Protein AF-A0A929IY15-F1 (afdb_monomer)

Nearest PDB structures (foldseek):
  8wv0-assembly1_A  TM=4.417E-01  e=1.907E-02  Burkholderia pseudomallei
  3qq2-assembly2_B  TM=4.989E-01  e=7.593E-02  Bordetella pertussis
  8jto-assembly1_A  TM=3.871E-01  e=3.805E-02  Burkholderia pseudomallei
  1e54-assembly1_A  TM=3.262E-01  e=4.413E-02  Delftia acidovorans
  3efm-assembly1_A  TM=3.184E-01  e=7.722E-01  Bordetella pertussis

Secondary structure (DSSP, 8-state):
--------------HHHHHHHHHHHHHHHHHHHHHHTTSS-------EEEEEEEEEPPBTTB--EEEEEEEEEEETTEEEEEEEEEEEETTTEEEEEEEEEEEEEEESSSEEEEEEEEEEEEETTTTEEEEEEEEEEEEEEEEETTEEEEEEEEEEEEETTEEEEEEEEEEEEE-

Sequence (175 aa):
MIFNLRPTIFHKQDSSTSIRRLDIQFLAYMLLFIFFLSGESAQAESKKNYLQIQRSLATENDDLTVTSIGGLLFDNNAGSHVDLSYLESDANGKGLTLDVGGSYVFRWDVSFFVGIGVALGYNWDNDDYIASYYPEAGAVYEVTKRFGLTVSGKRYFNLYDKPENIVKLGLLFTY

Solvent-accessible surface area (backbone atoms only — not comparable to full-atom values): 9270 Å² total; per-residue (Å²): 140,81,87,84,83,80,85,81,80,78,77,80,76,68,62,70,63,57,52,56,50,52,55,53,51,52,51,52,50,51,56,53,51,56,61,67,61,72,79,72,81,74,76,77,56,78,77,43,56,28,45,35,42,35,34,41,59,88,46,102,88,50,67,64,42,40,40,34,43,32,42,41,37,39,47,73,46,35,31,38,38,44,31,47,32,42,39,41,24,89,88,76,37,38,31,42,32,47,33,43,36,43,27,44,39,50,66,57,93,52,32,33,35,44,32,40,34,39,33,43,34,40,27,73,71,70,73,43,78,42,62,28,39,26,52,34,40,35,40,39,38,70,80,48,98,45,36,28,39,36,39,36,40,36,42,34,39,46,52,90,83,35,76,45,81,46,45,30,45,30,44,31,37,44,126

Structure (mmCIF, N/CA/C/O backbone):
data_AF-A0A929IY15-F1
#
_entry.id   AF-A0A929IY15-F1
#
loop_
_atom_site.group_PDB
_atom_site.id
_atom_site.type_symbol
_atom_site.label_atom_id
_atom_site.label_alt_id
_atom_site.label_comp_id
_atom_site.label_asym_id
_atom_site.label_entity_id
_atom_site.label_seq_id
_atom_site.pdbx_PDB_ins_code
_atom_site.Cartn_x
_atom_site.Cartn_y
_atom_site.Cartn_z
_atom_site.occupancy
_atom_site.B_iso_or_equiv
_atom_site.auth_seq_id
_atom_site.auth_comp_id
_atom_site.auth_asym_id
_atom_site.auth_atom_id
_atom_site.pdbx_PDB_model_num
ATOM 1 N N . MET A 1 1 ? -14.375 -20.133 -68.734 1.00 38.06 1 MET A N 1
ATOM 2 C CA . MET A 1 1 ? -14.259 -20.470 -67.299 1.00 38.06 1 MET A CA 1
ATOM 3 C C . MET A 1 1 ? -13.454 -19.347 -66.654 1.00 38.06 1 MET A C 1
ATOM 5 O O . MET A 1 1 ? -12.264 -19.265 -66.905 1.00 38.06 1 MET A O 1
ATOM 9 N N . ILE A 1 2 ? -14.111 -18.398 -65.980 1.00 35.81 2 ILE A N 1
ATOM 10 C CA . ILE A 1 2 ? -13.463 -17.233 -65.348 1.00 35.81 2 ILE A CA 1
ATOM 11 C C . ILE A 1 2 ? -13.685 -17.381 -63.841 1.00 35.81 2 ILE A C 1
ATOM 13 O O . ILE A 1 2 ? -14.829 -17.374 -63.392 1.00 35.81 2 ILE A O 1
ATOM 17 N N . PHE A 1 3 ? -12.606 -17.573 -63.080 1.00 37.19 3 PHE A N 1
ATOM 18 C CA . PHE A 1 3 ? -12.646 -17.591 -61.618 1.00 37.19 3 PHE A CA 1
ATOM 19 C C . PHE A 1 3 ? -12.635 -16.153 -61.097 1.00 37.19 3 PHE A C 1
ATOM 21 O O . PHE A 1 3 ? -11.704 -15.396 -61.357 1.00 37.19 3 PHE A O 1
ATOM 28 N N . ASN A 1 4 ? -13.682 -15.784 -60.363 1.00 37.19 4 ASN A N 1
ATOM 29 C CA . ASN A 1 4 ? -13.796 -14.508 -59.666 1.00 37.19 4 ASN A CA 1
ATOM 30 C C . ASN A 1 4 ? -13.302 -14.714 -58.223 1.00 37.19 4 ASN A C 1
ATOM 32 O O . ASN A 1 4 ? -14.010 -15.300 -57.407 1.00 37.19 4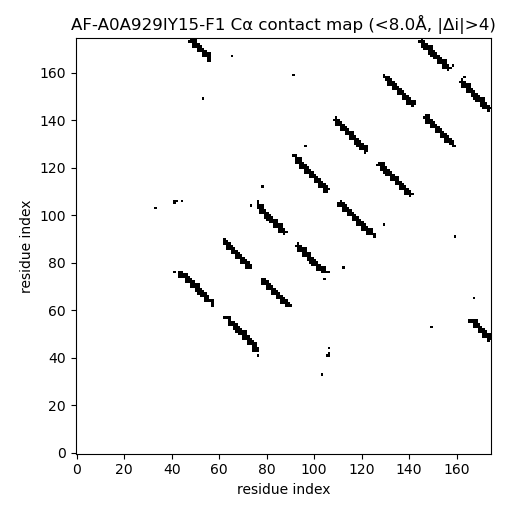 ASN A O 1
ATOM 36 N N . LEU A 1 5 ? -12.080 -14.277 -57.910 1.00 44.69 5 LEU A N 1
ATOM 37 C CA . LEU A 1 5 ? -11.558 -14.236 -56.541 1.00 44.69 5 LEU A CA 1
ATOM 38 C C . LEU A 1 5 ? -11.876 -12.860 -55.945 1.00 44.69 5 LEU A C 1
ATOM 40 O O . LEU A 1 5 ? -11.282 -11.857 -56.334 1.00 44.69 5 LEU A O 1
ATOM 44 N N . ARG A 1 6 ? -12.819 -12.803 -54.998 1.00 38.66 6 ARG A N 1
ATOM 45 C CA . ARG A 1 6 ? -12.964 -11.639 -54.112 1.00 38.66 6 ARG A CA 1
ATOM 46 C C . ARG A 1 6 ? -11.932 -11.743 -52.983 1.00 38.66 6 ARG A C 1
ATOM 48 O O . ARG A 1 6 ? -11.868 -12.798 -52.356 1.00 38.66 6 ARG A O 1
ATOM 55 N N . PRO A 1 7 ? -11.179 -10.679 -52.664 1.00 45.66 7 PRO A N 1
ATOM 56 C CA . PRO A 1 7 ? -10.380 -10.645 -51.451 1.00 45.66 7 PRO A CA 1
ATOM 57 C C . PRO A 1 7 ? -11.284 -10.333 -50.252 1.00 45.66 7 PRO A C 1
ATOM 59 O O . PRO A 1 7 ? -11.957 -9.302 -50.208 1.00 45.66 7 PRO A O 1
ATOM 62 N N . THR A 1 8 ? -11.305 -11.232 -49.273 1.00 44.88 8 THR A N 1
ATOM 63 C CA . THR A 1 8 ? -11.919 -10.993 -47.965 1.00 44.88 8 THR A CA 1
ATOM 64 C C . THR A 1 8 ? -10.995 -10.072 -47.173 1.00 44.88 8 THR A C 1
ATOM 66 O O . THR A 1 8 ? -9.936 -10.488 -46.708 1.00 44.88 8 THR A O 1
ATOM 69 N N . ILE A 1 9 ? -11.371 -8.800 -47.048 1.00 45.81 9 ILE A N 1
ATOM 70 C CA . ILE A 1 9 ? -10.685 -7.838 -46.184 1.00 45.81 9 ILE A CA 1
ATOM 71 C C . ILE A 1 9 ? -11.038 -8.202 -44.738 1.00 45.81 9 ILE A C 1
ATOM 73 O O . ILE A 1 9 ? -12.140 -7.920 -44.272 1.00 45.81 9 ILE A O 1
ATOM 77 N N . PHE A 1 10 ? -10.117 -8.852 -44.026 1.00 42.25 10 PHE A N 1
ATOM 78 C CA . PHE A 1 10 ? -10.204 -8.957 -42.572 1.00 42.25 10 PHE A CA 1
ATOM 79 C C . PHE A 1 10 ? -9.889 -7.585 -41.977 1.00 42.25 10 PHE A C 1
ATOM 81 O O . PHE A 1 10 ? -8.739 -7.146 -41.943 1.00 42.25 10 PHE A O 1
ATOM 88 N N . HIS A 1 11 ? -10.930 -6.893 -41.518 1.00 43.28 11 HIS A N 1
ATOM 89 C CA . HIS A 1 11 ? -10.780 -5.724 -40.666 1.00 43.28 11 HIS A CA 1
ATOM 90 C C . HIS A 1 11 ? -10.127 -6.182 -39.357 1.00 43.28 11 HIS A C 1
ATOM 92 O O . HIS A 1 11 ? -10.744 -6.877 -38.551 1.00 43.28 11 HIS A O 1
ATOM 98 N N . LYS A 1 12 ? -8.859 -5.818 -39.151 1.00 43.44 12 LYS A N 1
ATOM 99 C CA . LYS A 1 12 ? -8.186 -5.953 -37.859 1.00 43.44 12 LYS A CA 1
ATOM 100 C C . LYS A 1 12 ? -8.898 -5.014 -36.884 1.00 43.44 12 LYS A C 1
ATOM 102 O O . LYS A 1 12 ? -8.729 -3.801 -36.962 1.00 43.44 12 LYS A O 1
ATOM 107 N N . GLN A 1 13 ? -9.766 -5.574 -36.047 1.00 46.78 13 GLN A N 1
ATOM 108 C CA . GLN A 1 13 ? -10.449 -4.841 -34.989 1.00 46.78 13 GLN A CA 1
ATOM 109 C C . GLN A 1 13 ? -9.390 -4.358 -33.995 1.00 46.78 13 GLN A C 1
ATOM 111 O O . GLN A 1 13 ? -8.662 -5.162 -33.414 1.00 46.78 13 GLN A O 1
ATOM 116 N N . ASP A 1 14 ? -9.256 -3.040 -33.879 1.00 49.94 14 ASP A N 1
ATOM 117 C CA . ASP A 1 14 ? -8.272 -2.380 -33.028 1.00 49.94 14 ASP A CA 1
ATOM 118 C C . ASP A 1 14 ? -8.623 -2.639 -31.554 1.00 49.94 14 ASP A C 1
ATOM 120 O O . ASP A 1 14 ? -9.540 -2.044 -30.984 1.00 49.94 14 ASP A O 1
ATOM 124 N N . SER A 1 15 ? -7.935 -3.604 -30.944 1.00 50.97 15 SER A N 1
ATOM 125 C CA . SER A 1 15 ? -8.177 -4.059 -29.572 1.00 50.97 15 SER A CA 1
ATOM 126 C C . SER A 1 15 ? -7.924 -2.967 -28.527 1.00 50.97 15 SER A C 1
ATOM 128 O O . SER A 1 15 ? -8.453 -3.057 -27.418 1.00 50.97 15 SER A O 1
ATOM 130 N N . SER A 1 16 ? -7.184 -1.907 -28.872 1.00 48.47 16 SER A N 1
ATOM 131 C CA . SER A 1 16 ? -6.811 -0.836 -27.941 1.00 48.47 16 SER A CA 1
ATOM 132 C C . SER A 1 16 ? -8.005 0.007 -27.475 1.00 48.47 16 SER A C 1
ATOM 134 O O . SER A 1 16 ? -8.078 0.408 -26.312 1.00 48.47 16 SER A O 1
ATOM 136 N N . THR A 1 17 ? -8.995 0.235 -28.344 1.00 46.34 17 THR A N 1
ATOM 137 C CA . THR A 1 17 ? -10.193 1.029 -28.015 1.00 46.34 17 THR A CA 1
ATOM 138 C C . THR A 1 17 ? -11.238 0.224 -27.250 1.00 46.34 17 THR A C 1
ATOM 140 O O . THR A 1 17 ? -11.985 0.793 -26.453 1.00 46.34 17 THR A O 1
ATOM 143 N N . SER A 1 18 ? -11.279 -1.096 -27.449 1.00 48.50 18 SER A N 1
ATOM 144 C CA . SER A 1 18 ? -12.178 -1.994 -26.715 1.00 48.50 18 SER A CA 1
ATOM 145 C C . SER A 1 18 ? -11.765 -2.141 -25.251 1.00 48.50 18 SER A C 1
ATOM 147 O O . SER A 1 18 ? -12.624 -2.099 -24.374 1.00 48.50 18 SER A O 1
ATOM 149 N N . ILE A 1 19 ? -10.460 -2.271 -24.987 1.00 50.62 19 ILE A N 1
ATOM 150 C CA . ILE A 1 19 ? -9.915 -2.413 -23.629 1.00 50.62 19 ILE A CA 1
ATOM 151 C C . ILE A 1 19 ? -10.193 -1.139 -22.817 1.00 50.62 19 ILE A C 1
ATOM 153 O O . ILE A 1 19 ? -10.832 -1.207 -21.772 1.00 50.62 19 ILE A O 1
ATOM 157 N N . ARG A 1 20 ? -9.895 0.043 -23.381 1.00 50.31 20 ARG A N 1
ATOM 158 C CA . ARG A 1 20 ? -10.172 1.338 -22.728 1.00 50.31 20 ARG A CA 1
ATOM 159 C C . ARG A 1 20 ? -11.654 1.565 -22.400 1.00 50.31 20 ARG A C 1
ATOM 161 O O . ARG A 1 20 ? -11.970 2.213 -21.408 1.00 50.31 20 ARG A O 1
ATOM 168 N N . ARG A 1 21 ? -12.581 1.059 -23.225 1.00 49.84 21 ARG A N 1
ATOM 169 C CA . ARG A 1 21 ? -14.030 1.158 -22.954 1.00 49.84 21 ARG A CA 1
ATOM 170 C C . ARG A 1 21 ? -14.477 0.246 -21.813 1.00 49.84 21 ARG A C 1
ATOM 172 O O . ARG A 1 21 ? -15.336 0.655 -21.038 1.00 49.84 21 ARG A O 1
ATOM 179 N N . LEU A 1 22 ? -13.903 -0.952 -21.715 1.00 58.72 22 LEU A N 1
ATOM 180 C CA . LEU A 1 22 ? -14.165 -1.894 -20.625 1.00 58.72 22 LEU A CA 1
ATOM 181 C C . LEU A 1 22 ? -13.687 -1.338 -19.280 1.00 58.72 22 LEU A C 1
ATOM 183 O O . LEU A 1 22 ? -14.439 -1.392 -18.308 1.00 58.72 22 LEU A O 1
ATOM 187 N N . ASP A 1 23 ? -12.509 -0.714 -19.254 1.00 61.19 23 ASP A N 1
ATOM 188 C CA . ASP A 1 23 ? -11.944 -0.117 -18.038 1.00 61.19 23 ASP A CA 1
ATOM 189 C C . ASP A 1 23 ? -12.818 1.033 -17.503 1.00 61.19 23 ASP A C 1
ATOM 191 O O . ASP A 1 23 ? -13.116 1.099 -16.309 1.00 61.19 23 ASP A O 1
ATOM 195 N N . ILE A 1 24 ? -13.319 1.902 -18.393 1.00 68.62 24 ILE A N 1
ATOM 196 C CA . ILE A 1 24 ? -14.203 3.022 -18.019 1.00 68.62 24 ILE A CA 1
ATOM 197 C C . ILE A 1 24 ? -15.560 2.521 -17.509 1.00 68.62 24 ILE A C 1
ATOM 199 O O . ILE A 1 24 ? -16.092 3.055 -16.536 1.00 68.62 24 ILE A O 1
ATOM 203 N N . GLN A 1 25 ? -16.134 1.499 -18.150 1.00 70.06 25 GLN A N 1
ATOM 204 C CA . GLN A 1 25 ? -17.413 0.928 -17.723 1.00 70.06 25 GLN A CA 1
ATOM 205 C C . GLN A 1 25 ? -17.290 0.249 -16.360 1.00 70.06 25 GLN A C 1
ATOM 207 O O . GLN A 1 25 ? -18.135 0.469 -15.495 1.00 70.06 25 GLN A O 1
ATOM 212 N N . PHE A 1 26 ? -16.221 -0.518 -16.139 1.00 71.56 26 PHE A N 1
ATOM 213 C CA . PHE A 1 26 ? -15.948 -1.148 -14.852 1.00 71.56 26 PHE A CA 1
ATOM 214 C C . PHE A 1 26 ? -15.795 -0.109 -13.733 1.00 71.56 26 PHE A C 1
ATOM 216 O O . PHE A 1 26 ? -16.440 -0.242 -12.693 1.00 71.56 26 PHE A O 1
ATOM 223 N N . LEU A 1 27 ? -15.033 0.966 -13.974 1.00 68.88 27 LEU A N 1
ATOM 224 C CA . LEU A 1 27 ? -14.879 2.074 -13.026 1.00 68.88 27 LEU A CA 1
ATOM 225 C C . LEU A 1 27 ? -16.224 2.745 -12.702 1.00 68.88 27 LEU A C 1
ATOM 227 O O . LEU A 1 27 ? -16.527 2.994 -11.536 1.00 68.88 27 LEU A O 1
ATOM 231 N N . ALA A 1 28 ? -17.054 2.999 -13.718 1.00 71.06 28 ALA A N 1
ATOM 232 C CA . ALA A 1 28 ? -18.370 3.607 -13.539 1.00 71.06 28 ALA A CA 1
ATOM 233 C C . ALA A 1 28 ? -19.315 2.720 -12.711 1.00 71.06 28 ALA A C 1
ATOM 235 O O . ALA A 1 28 ? -20.002 3.227 -11.824 1.00 71.06 28 ALA A O 1
ATOM 236 N N . TYR A 1 29 ? -19.326 1.404 -12.950 1.00 76.69 29 TYR A N 1
ATOM 237 C CA . TYR A 1 29 ? -20.125 0.464 -12.158 1.00 76.69 29 TYR A CA 1
ATOM 238 C C . TYR A 1 29 ? -19.627 0.344 -10.719 1.00 76.69 29 TYR A C 1
ATOM 240 O O . TYR A 1 29 ? -20.443 0.297 -9.803 1.00 76.69 29 TYR A O 1
ATOM 248 N N . MET A 1 30 ? -18.310 0.357 -10.505 1.00 71.62 30 MET A N 1
ATOM 249 C CA . MET A 1 30 ? -17.706 0.403 -9.172 1.00 71.62 30 MET A CA 1
ATOM 250 C C . MET A 1 30 ? -18.145 1.651 -8.397 1.00 71.62 30 MET A C 1
ATOM 252 O O . MET A 1 30 ? -18.593 1.537 -7.257 1.00 71.62 30 MET A O 1
ATOM 256 N N . LEU A 1 31 ? -18.090 2.830 -9.026 1.00 72.50 31 LEU A N 1
ATOM 257 C CA . LEU A 1 31 ? -18.545 4.088 -8.422 1.00 72.50 31 LEU A CA 1
ATOM 258 C C . LEU A 1 31 ? -20.038 4.050 -8.068 1.00 72.50 31 LEU A C 1
ATOM 260 O O . LEU A 1 31 ? -20.427 4.471 -6.979 1.00 72.50 31 LEU A O 1
ATOM 264 N N . LEU A 1 32 ? -20.872 3.504 -8.957 1.00 74.69 32 LEU A N 1
ATOM 265 C CA . LEU A 1 32 ? -22.308 3.334 -8.722 1.00 74.69 32 LEU A CA 1
ATOM 266 C C . LEU A 1 32 ? -22.597 2.344 -7.585 1.00 74.69 32 LEU A C 1
ATOM 268 O O . LEU A 1 32 ? -23.456 2.608 -6.748 1.00 74.69 32 LEU A O 1
ATOM 272 N N . PHE A 1 33 ? -21.863 1.234 -7.520 1.00 71.81 33 PHE A N 1
ATOM 273 C CA . PHE A 1 33 ? -22.000 0.227 -6.468 1.00 71.81 33 PHE A CA 1
ATOM 274 C C . PHE A 1 33 ? -21.626 0.782 -5.086 1.00 71.81 33 PHE A C 1
ATOM 276 O O . PHE A 1 33 ? -22.361 0.560 -4.125 1.00 71.81 33 PHE A O 1
ATOM 283 N N . ILE A 1 34 ? -20.551 1.578 -4.994 1.00 65.44 34 ILE A N 1
ATOM 284 C CA . ILE A 1 34 ? -20.178 2.288 -3.757 1.00 65.44 34 ILE A CA 1
ATOM 285 C C . ILE A 1 34 ? -21.305 3.231 -3.312 1.00 65.44 34 ILE A C 1
ATOM 287 O O . ILE A 1 34 ? -21.635 3.278 -2.128 1.00 65.44 34 ILE A O 1
ATOM 291 N N . PHE A 1 35 ? -21.943 3.940 -4.251 1.00 61.25 35 PHE A N 1
ATOM 292 C CA . PHE A 1 35 ? -23.067 4.829 -3.946 1.00 61.25 35 PHE A CA 1
ATOM 293 C C . PHE A 1 35 ? -24.242 4.087 -3.291 1.00 61.25 35 PHE A C 1
ATOM 295 O O . PHE A 1 35 ? -24.793 4.571 -2.302 1.00 61.25 35 PHE A O 1
ATOM 302 N N . PHE A 1 36 ? -24.595 2.896 -3.784 1.00 60.25 36 PHE A N 1
ATOM 303 C CA . PHE A 1 36 ? -25.692 2.096 -3.224 1.00 60.25 36 PHE A CA 1
ATOM 304 C C . PHE A 1 36 ? -25.380 1.474 -1.857 1.00 60.25 36 PHE A C 1
ATOM 306 O O . PHE A 1 36 ? -26.295 1.224 -1.077 1.00 60.25 36 PHE A O 1
ATOM 313 N N . LEU A 1 37 ? -24.104 1.266 -1.533 1.00 55.66 37 LEU A N 1
ATOM 314 C CA . LEU A 1 37 ? -23.670 0.679 -0.264 1.00 55.66 37 LEU A CA 1
ATOM 315 C C . LEU A 1 37 ? -23.658 1.659 0.924 1.00 55.66 37 LEU A C 1
ATOM 317 O O . LEU A 1 37 ? -23.474 1.241 2.065 1.00 55.66 37 LEU A O 1
ATOM 321 N N . SER A 1 38 ? -23.884 2.951 0.681 1.00 56.03 38 SER A N 1
ATOM 322 C CA . SER A 1 38 ? -23.887 3.992 1.720 1.00 56.03 38 SER A CA 1
ATOM 323 C C . SER A 1 38 ? -25.151 4.026 2.601 1.00 56.03 38 SER A C 1
ATOM 325 O O . SER A 1 38 ? -25.195 4.776 3.574 1.00 56.03 38 SER A O 1
ATOM 327 N N . GLY A 1 39 ? -26.180 3.230 2.276 1.00 53.34 39 GLY A N 1
ATOM 328 C CA . GLY A 1 39 ? -27.514 3.343 2.877 1.00 53.34 39 GLY A CA 1
ATOM 329 C C . GLY A 1 39 ? -27.724 2.638 4.222 1.00 53.34 39 GLY A C 1
ATOM 330 O O . GLY A 1 39 ? -28.522 3.114 5.024 1.00 53.34 39 GLY A O 1
ATOM 331 N N . GLU A 1 40 ? -27.034 1.530 4.506 1.00 53.25 40 GLU A N 1
ATOM 332 C CA . GLU A 1 40 ? -27.334 0.702 5.682 1.00 53.25 40 GLU A CA 1
ATOM 333 C C . GLU A 1 40 ? -26.052 0.092 6.284 1.00 53.25 40 GLU A C 1
ATOM 335 O O . GLU A 1 40 ? -25.265 -0.518 5.568 1.00 53.25 40 GLU A O 1
ATOM 340 N N . SER A 1 41 ? -25.865 0.205 7.609 1.00 49.19 41 SER A N 1
ATOM 341 C CA . SER A 1 41 ? -24.893 -0.538 8.456 1.00 49.19 41 SER A CA 1
ATOM 342 C C . SER A 1 41 ? -23.482 0.014 8.728 1.00 49.19 41 SER A C 1
ATOM 344 O O . SER A 1 41 ? -22.549 -0.761 8.927 1.00 49.19 41 SER A O 1
ATOM 346 N N . ALA A 1 42 ? -23.301 1.326 8.879 1.00 53.72 42 ALA A N 1
ATOM 347 C CA . ALA A 1 42 ? -22.010 1.841 9.332 1.00 53.72 42 ALA A CA 1
ATOM 348 C C . ALA A 1 42 ? -22.117 2.617 10.654 1.00 53.72 42 ALA A C 1
ATOM 350 O O . ALA A 1 42 ? -22.409 3.813 10.676 1.00 53.72 42 ALA A O 1
ATOM 351 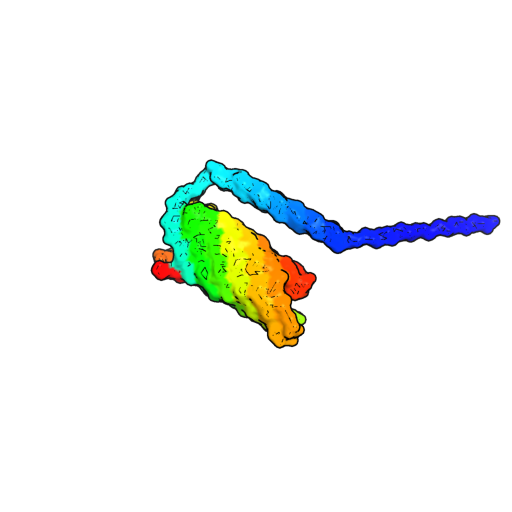N N . GLN A 1 43 ? -21.901 1.923 11.778 1.00 53.28 43 GLN A N 1
ATOM 352 C CA . GLN A 1 43 ? -21.637 2.587 13.057 1.00 53.28 43 GLN A CA 1
ATOM 353 C C . GLN A 1 43 ? -20.359 3.425 12.915 1.00 53.28 43 GLN A C 1
ATOM 355 O O . GLN A 1 43 ? -19.313 2.909 12.524 1.00 53.28 43 GLN A O 1
ATOM 360 N N . ALA A 1 44 ? -20.454 4.723 13.216 1.00 50.56 44 ALA A N 1
ATOM 361 C CA . ALA A 1 44 ? -19.300 5.611 13.251 1.00 50.56 44 ALA A CA 1
ATOM 362 C C . ALA A 1 44 ? -18.327 5.124 14.333 1.00 50.56 44 ALA A C 1
ATOM 364 O O . ALA A 1 44 ? -18.610 5.199 15.528 1.00 50.56 44 ALA A O 1
ATOM 365 N N . GLU A 1 45 ? -17.195 4.579 13.911 1.00 58.25 45 GLU A N 1
ATOM 366 C CA . GLU A 1 45 ? -16.141 4.134 14.812 1.00 58.25 45 GLU A CA 1
ATOM 367 C C . GLU A 1 45 ? -15.156 5.277 15.089 1.00 58.25 45 GLU A C 1
ATOM 369 O O . GLU A 1 45 ? -14.966 6.185 14.277 1.00 58.25 45 GLU A O 1
ATOM 374 N N . SER A 1 46 ? -14.510 5.221 16.256 1.00 67.56 46 SER A N 1
ATOM 375 C CA . SER A 1 46 ? -13.441 6.143 16.626 1.00 67.56 46 SER A CA 1
ATOM 376 C C . SER A 1 46 ? -12.327 6.167 15.578 1.00 67.56 46 SER A C 1
ATOM 378 O O . SER A 1 46 ? -11.915 5.120 15.079 1.00 67.56 46 SER A O 1
ATOM 380 N N . LYS A 1 47 ? -11.792 7.359 15.303 1.00 86.38 47 LYS A N 1
ATOM 381 C CA . LYS A 1 47 ? -10.631 7.574 14.434 1.00 86.38 47 LYS A CA 1
ATOM 382 C C . LYS A 1 47 ? -9.506 6.576 14.736 1.00 86.38 47 LYS A C 1
ATOM 384 O O . LYS A 1 47 ? -8.989 6.546 15.853 1.00 86.38 47 LYS A O 1
ATOM 389 N N . LYS A 1 48 ? -9.110 5.804 13.726 1.00 89.62 48 LYS A N 1
ATOM 390 C CA . LYS A 1 48 ? -8.021 4.822 13.789 1.00 89.62 48 LYS A CA 1
ATOM 391 C C . LYS A 1 48 ? -6.893 5.238 12.858 1.00 89.62 48 LYS A C 1
ATOM 393 O O . LYS A 1 48 ? -7.141 5.631 11.721 1.00 89.62 48 LYS A O 1
ATOM 398 N N . ASN A 1 49 ? -5.664 5.151 13.358 1.00 94.44 49 ASN A N 1
ATOM 399 C CA . ASN A 1 49 ? -4.452 5.453 12.605 1.00 94.44 49 ASN A CA 1
ATOM 400 C C . ASN A 1 49 ? -3.513 4.258 12.748 1.00 94.44 49 ASN A C 1
ATOM 402 O O . ASN A 1 49 ? -3.196 3.849 13.867 1.00 94.44 49 ASN A O 1
ATOM 406 N N . TYR A 1 50 ? -3.071 3.713 11.626 1.00 95.81 50 TYR A N 1
ATOM 407 C CA . TYR A 1 50 ? -2.146 2.597 11.583 1.00 95.81 50 TYR A CA 1
ATOM 408 C C . TYR A 1 50 ? -0.880 3.022 10.860 1.00 95.81 50 TYR A C 1
ATOM 410 O O . TYR A 1 50 ? -0.939 3.595 9.775 1.00 95.81 50 TYR A O 1
ATOM 418 N N . LEU A 1 51 ? 0.265 2.680 11.436 1.00 97.75 51 LEU A N 1
ATOM 419 C CA . LEU A 1 51 ? 1.470 2.453 10.657 1.00 97.75 51 LEU A CA 1
ATOM 420 C C . LEU A 1 51 ? 1.351 1.059 10.041 1.00 97.75 51 LEU A C 1
ATOM 422 O O . LEU A 1 51 ? 1.089 0.093 10.757 1.00 97.75 51 LEU A O 1
ATOM 426 N N . GLN A 1 52 ? 1.554 0.947 8.736 1.00 96.62 52 GLN A N 1
ATOM 427 C CA . GLN A 1 52 ? 1.513 -0.322 8.029 1.00 96.62 52 GLN A CA 1
ATOM 428 C C . GLN A 1 52 ? 2.842 -0.634 7.360 1.00 96.62 52 GLN A C 1
ATOM 430 O O . GLN A 1 52 ? 3.506 0.247 6.817 1.00 96.62 52 GLN A 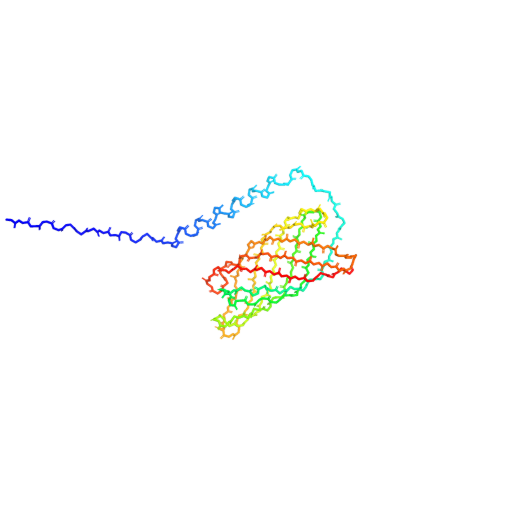O 1
ATOM 435 N N . ILE A 1 53 ? 3.209 -1.911 7.392 1.00 98.06 53 ILE A N 1
ATOM 436 C CA . ILE A 1 53 ? 4.309 -2.475 6.613 1.00 98.06 53 ILE A CA 1
ATOM 437 C C . ILE A 1 53 ? 3.713 -3.622 5.815 1.00 98.06 53 ILE A C 1
ATOM 439 O O . ILE A 1 53 ? 3.155 -4.548 6.405 1.00 98.06 53 ILE A O 1
ATOM 443 N N . GLN A 1 54 ? 3.802 -3.559 4.493 1.00 97.88 54 GLN A N 1
ATOM 444 C CA . GLN A 1 54 ? 3.200 -4.540 3.600 1.00 97.88 54 GLN A CA 1
ATOM 445 C C . GLN A 1 54 ? 4.228 -5.098 2.622 1.00 97.88 54 GLN A C 1
ATOM 447 O O . GLN A 1 54 ? 5.193 -4.430 2.250 1.00 97.88 54 GLN A O 1
ATOM 452 N N . ARG A 1 55 ? 3.992 -6.324 2.165 1.00 97.50 55 ARG A N 1
ATOM 453 C CA . ARG A 1 55 ? 4.750 -6.957 1.092 1.00 97.50 55 ARG A CA 1
ATOM 454 C C . ARG A 1 55 ? 3.811 -7.721 0.169 1.00 97.50 55 ARG A C 1
ATOM 456 O O . ARG A 1 55 ? 2.858 -8.340 0.645 1.00 97.50 55 ARG A O 1
ATOM 463 N N . SER A 1 56 ? 4.068 -7.670 -1.134 1.00 95.38 56 SER A N 1
ATOM 464 C CA . SER A 1 56 ? 3.324 -8.465 -2.103 1.00 95.38 56 SER A CA 1
ATOM 465 C C . SER A 1 56 ? 3.588 -9.958 -1.922 1.00 95.38 56 SER A C 1
ATOM 467 O O . SER A 1 56 ? 4.669 -10.387 -1.510 1.00 95.38 56 SER A O 1
ATOM 469 N N . LEU A 1 57 ? 2.569 -10.753 -2.216 1.00 90.12 57 LEU A N 1
ATOM 470 C CA . LEU A 1 57 ? 2.692 -12.191 -2.352 1.00 90.12 57 LEU A CA 1
ATOM 471 C C . LEU A 1 57 ? 3.350 -12.502 -3.692 1.00 90.12 57 LEU A C 1
ATOM 473 O O . LEU A 1 57 ? 2.928 -11.981 -4.721 1.00 90.12 57 LEU A O 1
ATOM 477 N N . ALA A 1 58 ? 4.354 -13.375 -3.672 1.00 74.81 58 ALA A N 1
ATOM 478 C CA . ALA A 1 58 ? 4.889 -13.939 -4.900 1.00 74.81 58 ALA A CA 1
ATOM 479 C C . ALA A 1 58 ? 3.806 -14.806 -5.556 1.00 74.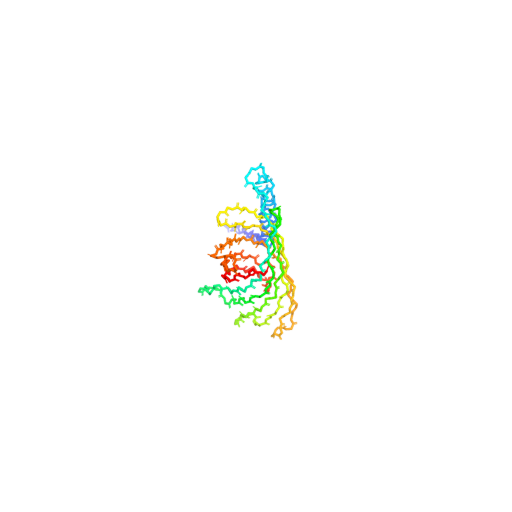81 58 ALA A C 1
ATOM 481 O O . ALA A 1 58 ? 3.206 -15.658 -4.893 1.00 74.81 58 ALA A O 1
ATOM 482 N N . THR A 1 59 ? 3.565 -14.604 -6.847 1.00 68.62 59 THR A N 1
ATOM 483 C CA . THR A 1 59 ? 2.748 -15.517 -7.651 1.00 68.62 59 THR A CA 1
ATOM 484 C C . THR A 1 59 ? 3.593 -16.044 -8.800 1.00 68.62 59 THR A C 1
ATOM 486 O O . THR A 1 59 ? 4.488 -15.356 -9.273 1.00 68.62 59 THR A O 1
ATOM 489 N N . GLU A 1 60 ? 3.350 -17.280 -9.239 1.00 63.41 60 GLU A N 1
ATOM 490 C CA . GLU A 1 60 ? 4.213 -17.961 -10.223 1.00 63.41 60 GLU A CA 1
ATOM 491 C C . GLU A 1 60 ? 4.346 -17.217 -11.563 1.00 63.41 60 GLU A C 1
ATOM 493 O O . GLU A 1 60 ? 5.311 -17.436 -12.288 1.00 63.41 60 GLU A O 1
ATOM 498 N N . ASN A 1 61 ? 3.390 -16.340 -11.883 1.00 67.94 61 ASN A N 1
ATOM 499 C CA . ASN A 1 61 ? 3.325 -15.615 -13.152 1.00 67.94 61 ASN A CA 1
ATOM 500 C C . ASN A 1 61 ? 3.609 -14.112 -13.023 1.00 67.94 61 ASN A C 1
ATOM 502 O O . ASN A 1 61 ? 3.540 -13.418 -14.036 1.00 67.94 61 ASN A O 1
ATOM 506 N N . ASP A 1 62 ? 3.872 -13.610 -11.816 1.00 75.00 62 ASP A N 1
ATOM 507 C CA . ASP A 1 62 ? 4.092 -12.186 -11.566 1.00 75.00 62 ASP A CA 1
ATOM 508 C C . ASP A 1 62 ? 5.482 -11.986 -10.962 1.00 75.00 62 ASP A C 1
ATOM 510 O O . ASP A 1 62 ? 5.785 -12.485 -9.874 1.00 75.00 62 ASP A O 1
ATOM 514 N N . ASP A 1 63 ? 6.346 -11.299 -11.704 1.00 88.19 63 ASP A N 1
ATOM 515 C CA . ASP A 1 63 ? 7.728 -11.042 -11.309 1.00 88.19 63 ASP A CA 1
ATOM 516 C C . ASP A 1 63 ? 7.854 -9.814 -10.395 1.00 88.19 63 ASP A C 1
ATOM 518 O O . ASP A 1 63 ? 8.917 -9.575 -9.820 1.00 88.19 63 ASP A O 1
ATOM 522 N N . LEU A 1 64 ? 6.775 -9.043 -10.232 1.00 92.19 64 LEU A N 1
ATOM 523 C CA . LEU A 1 64 ? 6.783 -7.813 -9.464 1.00 92.19 64 LEU A CA 1
ATOM 524 C C . LEU A 1 64 ? 6.636 -8.071 -7.958 1.00 92.19 64 LEU A C 1
ATOM 526 O O . LEU A 1 64 ? 5.585 -8.443 -7.428 1.00 92.19 64 LEU A O 1
ATOM 530 N N . THR A 1 65 ? 7.695 -7.749 -7.226 1.00 95.06 65 THR A N 1
ATOM 531 C CA . THR A 1 65 ? 7.682 -7.651 -5.770 1.00 95.06 65 THR A CA 1
ATOM 532 C C . THR A 1 65 ? 7.511 -6.201 -5.336 1.00 95.06 65 THR A C 1
ATOM 534 O O . THR A 1 65 ? 8.255 -5.315 -5.748 1.00 95.06 65 THR A O 1
ATOM 537 N N . VAL A 1 66 ? 6.559 -5.960 -4.434 1.00 96.25 66 VAL A N 1
ATOM 538 C CA . VAL A 1 66 ? 6.315 -4.643 -3.841 1.00 96.25 66 VAL A CA 1
ATOM 539 C C . VAL A 1 66 ? 6.439 -4.735 -2.336 1.00 96.25 66 VAL A C 1
ATOM 541 O O . VAL A 1 66 ? 5.726 -5.508 -1.700 1.00 96.25 66 VAL A O 1
ATOM 544 N N . THR A 1 67 ? 7.307 -3.919 -1.753 1.00 98.00 67 THR A N 1
ATOM 545 C CA . THR A 1 67 ? 7.420 -3.759 -0.298 1.00 98.00 67 THR A CA 1
ATOM 546 C C . THR A 1 67 ? 7.093 -2.324 0.057 1.00 98.00 67 THR A C 1
ATOM 548 O O . THR A 1 67 ? 7.655 -1.418 -0.544 1.00 98.00 67 THR A O 1
ATOM 551 N N . SER A 1 68 ? 6.202 -2.093 1.015 1.00 97.94 68 SER A N 1
ATOM 552 C CA . SER A 1 68 ? 5.757 -0.742 1.346 1.00 97.94 68 SER A CA 1
ATOM 553 C C . SER A 1 68 ? 5.684 -0.476 2.841 1.00 97.94 68 SER A C 1
ATOM 555 O O . SER A 1 68 ? 5.415 -1.373 3.640 1.00 97.94 68 SER A O 1
ATOM 557 N N . ILE A 1 69 ? 5.914 0.782 3.205 1.00 98.50 69 ILE A N 1
ATOM 558 C CA . ILE A 1 69 ? 5.715 1.321 4.548 1.00 98.50 69 ILE A CA 1
ATOM 559 C C . ILE A 1 69 ? 4.897 2.604 4.450 1.00 98.50 69 ILE A C 1
ATOM 561 O O . ILE A 1 69 ? 5.164 3.447 3.595 1.00 98.50 69 ILE A O 1
ATOM 565 N N . GLY A 1 70 ? 3.912 2.773 5.323 1.00 97.69 70 GLY A N 1
ATOM 566 C CA . GLY A 1 70 ? 3.035 3.930 5.228 1.00 97.69 70 GLY A CA 1
ATOM 567 C C . GLY A 1 70 ? 2.008 4.051 6.333 1.00 97.69 70 GLY A C 1
ATOM 568 O O . GLY A 1 70 ? 2.037 3.323 7.324 1.00 97.69 70 GLY A O 1
ATOM 569 N N . GLY A 1 71 ? 1.116 5.018 6.165 1.00 97.69 71 GLY A N 1
ATOM 570 C CA . GLY A 1 71 ? 0.010 5.288 7.071 1.00 97.69 71 GLY A CA 1
ATOM 571 C C . GLY A 1 71 ? -1.319 4.863 6.462 1.00 97.69 71 GLY A C 1
ATOM 572 O O . GLY A 1 71 ? -1.568 5.145 5.294 1.00 97.69 71 GLY A O 1
ATOM 573 N N . LEU A 1 72 ? -2.181 4.249 7.270 1.00 96.62 72 LEU A N 1
ATOM 574 C CA . LEU A 1 72 ? -3.575 3.949 6.948 1.00 96.62 72 LEU A CA 1
ATOM 575 C C . LEU A 1 72 ? -4.477 4.585 8.008 1.00 96.62 72 LEU A C 1
ATOM 577 O O . LEU A 1 72 ? -4.307 4.358 9.205 1.00 96.62 72 LEU A O 1
ATOM 581 N N . LEU A 1 73 ? -5.437 5.389 7.571 1.00 95.31 73 LEU A N 1
ATOM 582 C CA . LEU A 1 73 ? -6.346 6.137 8.427 1.00 95.31 73 LEU A CA 1
ATOM 583 C C . LEU A 1 73 ? -7.779 5.712 8.149 1.00 95.31 73 LEU A C 1
ATOM 585 O O . LEU A 1 73 ? -8.198 5.767 6.999 1.00 95.31 73 LEU A O 1
ATOM 589 N N . PHE A 1 74 ? -8.541 5.384 9.190 1.00 93.44 74 PHE A N 1
ATOM 590 C CA . PHE A 1 74 ? -9.983 5.164 9.101 1.00 93.44 74 PHE A CA 1
ATOM 591 C C . PHE A 1 74 ? -10.733 6.185 9.963 1.00 93.44 74 PHE A C 1
ATOM 593 O O . PHE A 1 74 ? -10.614 6.189 11.190 1.00 93.44 74 PHE A O 1
ATOM 600 N N . ASP A 1 75 ? -11.595 6.990 9.340 1.00 91.50 75 ASP A N 1
ATOM 601 C CA . ASP A 1 75 ? -12.452 7.985 10.000 1.00 91.50 75 ASP A CA 1
ATOM 602 C C . ASP A 1 75 ? -13.842 8.042 9.339 1.00 91.50 75 ASP A C 1
ATOM 604 O O . ASP A 1 75 ? -13.931 8.183 8.127 1.00 91.50 75 ASP A O 1
ATOM 608 N N . ASN A 1 76 ? -14.925 7.884 10.108 1.00 86.94 76 ASN A N 1
ATOM 609 C CA . ASN A 1 76 ? -16.318 7.964 9.628 1.00 86.94 76 ASN A CA 1
ATOM 610 C C . ASN A 1 76 ? -16.589 7.242 8.286 1.00 86.94 76 ASN A C 1
ATOM 612 O O . ASN A 1 76 ? -17.092 7.838 7.338 1.00 86.94 76 ASN A O 1
ATOM 616 N N . ASN A 1 77 ? -16.235 5.953 8.203 1.00 90.25 77 ASN A N 1
ATOM 617 C CA . ASN A 1 77 ? -16.343 5.103 6.994 1.00 90.25 77 ASN A CA 1
ATOM 618 C C . ASN A 1 77 ? -15.512 5.544 5.787 1.00 90.25 77 ASN A C 1
ATOM 620 O O . ASN A 1 77 ? -15.545 4.881 4.757 1.00 90.25 77 ASN A O 1
ATOM 624 N N . ALA A 1 78 ? -14.735 6.612 5.906 1.00 92.50 78 ALA A N 1
ATOM 625 C CA . ALA A 1 78 ? -13.682 6.927 4.968 1.00 92.50 78 ALA A CA 1
ATOM 626 C C . ALA A 1 78 ? -12.383 6.259 5.418 1.00 92.50 78 ALA A C 1
ATOM 628 O O . ALA A 1 78 ? -12.083 6.153 6.615 1.00 92.50 78 ALA A O 1
ATOM 629 N N . GLY A 1 79 ? -11.620 5.814 4.434 1.00 94.50 79 GLY A N 1
ATOM 630 C CA . GLY A 1 79 ? -10.250 5.381 4.577 1.00 94.50 79 GLY A CA 1
ATOM 631 C C . GLY A 1 79 ? -9.343 6.244 3.719 1.00 94.50 79 GLY A C 1
ATOM 632 O O . GLY A 1 79 ? -9.737 6.723 2.656 1.00 94.50 79 GLY A O 1
ATOM 633 N N . SER A 1 80 ? -8.122 6.464 4.176 1.00 97.12 80 SER A N 1
ATOM 634 C CA . SER A 1 80 ? -7.070 7.031 3.345 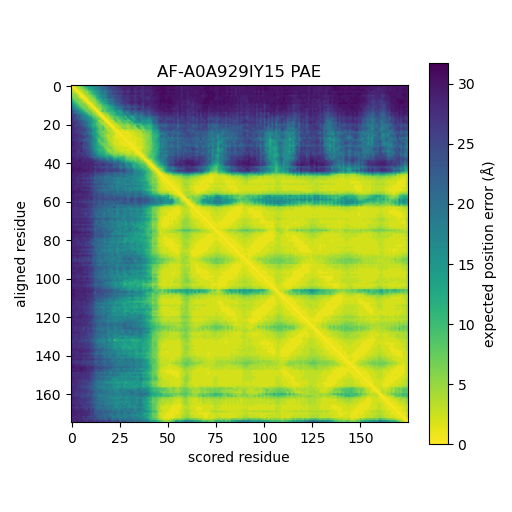1.00 97.12 80 SER A CA 1
ATOM 635 C C . SER A 1 80 ? -5.741 6.398 3.687 1.00 97.12 80 SER A C 1
ATOM 637 O O . SER A 1 80 ? -5.525 5.945 4.813 1.00 97.12 80 SER A O 1
ATOM 639 N N . HIS A 1 81 ? -4.850 6.346 2.708 1.00 97.88 81 HIS A N 1
ATOM 640 C CA . HIS A 1 81 ? -3.518 5.826 2.932 1.00 97.88 81 HIS A CA 1
ATOM 641 C C . HIS A 1 81 ? -2.469 6.621 2.156 1.00 97.88 81 HIS A C 1
ATOM 643 O O . HIS A 1 81 ? -2.757 7.231 1.122 1.00 97.88 81 HIS A O 1
ATOM 649 N N . VAL A 1 82 ? -1.253 6.619 2.697 1.00 98.38 82 VAL A N 1
ATOM 650 C CA . VAL A 1 82 ? -0.045 7.135 2.050 1.00 98.38 82 VAL A CA 1
ATOM 651 C C . VAL A 1 82 ? 1.065 6.129 2.301 1.00 98.38 82 VAL A C 1
ATOM 653 O O . VAL A 1 82 ? 1.407 5.893 3.459 1.00 98.38 82 VAL A O 1
ATOM 656 N N . ASP A 1 83 ? 1.633 5.562 1.242 1.00 98.25 83 ASP A N 1
ATOM 657 C CA . ASP A 1 83 ? 2.690 4.557 1.328 1.00 98.25 83 ASP A CA 1
ATOM 658 C C . ASP A 1 83 ? 3.906 4.942 0.495 1.00 98.25 83 ASP A C 1
ATOM 660 O O . ASP A 1 83 ? 3.788 5.418 -0.630 1.00 98.25 83 ASP A O 1
ATOM 664 N N . LEU A 1 84 ? 5.086 4.671 1.038 1.00 98.56 84 LEU A N 1
ATOM 665 C CA . LEU A 1 84 ? 6.324 4.599 0.283 1.00 98.56 84 LEU A CA 1
ATOM 666 C C . LEU A 1 84 ? 6.556 3.137 -0.101 1.00 98.56 84 LEU A C 1
ATOM 668 O O . LEU A 1 84 ? 6.717 2.285 0.777 1.00 98.56 84 LEU A O 1
ATOM 672 N N . SER A 1 85 ? 6.570 2.851 -1.395 1.00 97.94 85 SER A N 1
ATOM 673 C CA . SER A 1 85 ? 6.687 1.506 -1.953 1.00 97.94 85 SER A CA 1
ATOM 674 C C . SER A 1 85 ? 8.009 1.360 -2.703 1.00 97.94 85 SER A C 1
ATOM 676 O O . SER A 1 85 ? 8.344 2.174 -3.553 1.00 97.94 85 SER A O 1
ATOM 678 N N . TYR A 1 86 ? 8.754 0.302 -2.408 1.00 97.75 86 TYR A N 1
ATOM 679 C CA . TYR A 1 86 ? 9.870 -0.186 -3.209 1.00 97.75 86 TYR A CA 1
ATOM 680 C C . TYR A 1 86 ? 9.359 -1.265 -4.166 1.00 97.75 86 TYR A C 1
ATOM 682 O O . TYR A 1 86 ? 8.666 -2.195 -3.736 1.00 97.75 86 TYR A O 1
ATOM 690 N N . LEU A 1 87 ? 9.698 -1.120 -5.443 1.00 95.75 87 LEU A N 1
ATOM 691 C CA . LEU A 1 87 ? 9.342 -2.021 -6.532 1.00 95.75 87 LEU A CA 1
ATOM 692 C C . LEU A 1 87 ? 10.590 -2.769 -6.994 1.00 95.75 87 LEU A C 1
ATOM 694 O O . LEU A 1 87 ? 11.635 -2.159 -7.220 1.00 95.75 87 LEU A O 1
ATOM 698 N N . GLU A 1 88 ? 10.467 -4.077 -7.164 1.00 95.12 88 GLU A N 1
ATOM 699 C CA . GLU A 1 88 ? 11.522 -4.935 -7.690 1.00 95.12 88 GLU A CA 1
ATOM 700 C C . GLU A 1 88 ? 10.924 -5.934 -8.672 1.00 95.12 88 GLU A C 1
ATOM 702 O O . GLU A 1 88 ? 10.003 -6.668 -8.325 1.00 95.12 88 GLU A O 1
ATOM 707 N N . SER A 1 89 ? 11.439 -5.939 -9.897 1.00 91.94 89 SER A N 1
ATOM 708 C CA . SER A 1 89 ? 11.031 -6.833 -10.976 1.00 91.94 89 SER A CA 1
ATOM 709 C C . SER A 1 89 ? 12.259 -7.194 -11.807 1.00 91.94 89 SER A C 1
ATOM 711 O O . SER A 1 89 ? 13.066 -6.327 -12.142 1.00 91.94 89 SER A O 1
ATOM 713 N N . ASP A 1 90 ? 12.398 -8.472 -12.154 1.00 90.19 90 ASP A N 1
ATOM 714 C CA . ASP A 1 90 ? 13.506 -8.938 -12.993 1.00 90.19 90 ASP A CA 1
ATOM 715 C C . ASP A 1 90 ? 13.369 -8.424 -14.435 1.00 90.19 90 ASP A C 1
ATOM 717 O O . ASP A 1 90 ? 14.371 -8.157 -15.098 1.00 90.19 90 ASP A O 1
ATOM 721 N N . ALA A 1 91 ? 12.134 -8.260 -14.927 1.00 89.94 91 ALA A N 1
ATOM 722 C CA . ALA A 1 91 ? 11.866 -7.771 -16.277 1.00 89.94 91 ALA A CA 1
ATOM 723 C C . ALA A 1 91 ? 11.817 -6.238 -16.377 1.00 89.94 91 ALA A C 1
ATOM 725 O O . ALA A 1 91 ? 12.223 -5.681 -17.395 1.00 89.94 91 ALA A O 1
ATOM 726 N N . ASN A 1 92 ? 11.299 -5.559 -15.350 1.00 90.31 92 ASN A N 1
ATOM 727 C CA . ASN A 1 92 ? 11.040 -4.117 -15.377 1.00 90.31 92 ASN A CA 1
ATOM 728 C C . ASN A 1 92 ? 12.015 -3.317 -14.511 1.00 90.31 92 ASN A C 1
ATOM 730 O O . ASN A 1 92 ? 11.925 -2.095 -14.495 1.00 90.31 92 ASN A O 1
ATOM 734 N N . GLY A 1 93 ? 12.948 -3.964 -13.815 1.00 92.69 93 GLY A N 1
ATOM 735 C CA . GLY A 1 93 ? 13.928 -3.298 -12.965 1.00 92.69 93 GLY A CA 1
ATOM 736 C C . GLY A 1 93 ? 13.352 -2.842 -11.627 1.00 92.69 93 GLY A C 1
ATOM 737 O O . GLY A 1 93 ? 12.319 -3.326 -11.151 1.00 92.69 93 GLY A O 1
ATOM 738 N N . LYS A 1 94 ? 14.066 -1.919 -10.987 1.00 96.19 94 LYS A N 1
ATOM 739 C CA . LYS A 1 94 ? 13.794 -1.484 -9.619 1.00 96.19 94 LYS A CA 1
ATOM 740 C C . LYS A 1 94 ? 13.387 -0.018 -9.553 1.00 96.19 94 LYS A C 1
ATOM 742 O O . LYS A 1 94 ? 13.879 0.837 -10.288 1.00 96.19 94 LYS A O 1
ATOM 747 N N . GLY A 1 95 ? 12.465 0.273 -8.644 1.00 96.38 95 GLY A N 1
ATOM 748 C CA . GLY A 1 95 ? 11.880 1.598 -8.519 1.00 96.38 95 GLY A CA 1
ATOM 749 C C . GLY A 1 95 ? 11.343 1.897 -7.132 1.00 96.38 95 GLY A C 1
ATOM 750 O O . GLY A 1 95 ? 11.312 1.050 -6.237 1.00 96.38 95 GLY A O 1
ATOM 751 N N . LEU A 1 96 ? 10.909 3.137 -6.954 1.00 97.94 96 LEU A N 1
ATOM 752 C CA . LEU A 1 96 ? 10.251 3.590 -5.739 1.00 97.94 96 LEU A CA 1
ATOM 753 C C . LEU A 1 96 ? 9.067 4.475 -6.103 1.00 97.94 96 LEU A C 1
ATOM 755 O O . LEU A 1 96 ? 9.185 5.341 -6.971 1.00 97.94 96 LEU A O 1
ATOM 759 N N . THR A 1 97 ? 7.938 4.262 -5.434 1.00 97.94 97 THR A N 1
ATOM 760 C CA . THR A 1 97 ? 6.712 5.041 -5.615 1.00 97.94 97 THR A CA 1
ATOM 761 C C . THR A 1 97 ? 6.198 5.588 -4.292 1.00 97.94 97 THR A C 1
ATOM 763 O O . THR A 1 97 ? 6.360 4.989 -3.228 1.00 97.94 97 THR A O 1
ATOM 766 N N . LEU A 1 98 ? 5.573 6.757 -4.373 1.00 98.50 98 LEU A N 1
ATOM 767 C CA . LEU A 1 98 ? 4.689 7.302 -3.362 1.00 98.50 98 LEU A CA 1
ATOM 768 C C . LEU A 1 98 ? 3.252 7.016 -3.799 1.00 98.50 98 LEU A C 1
ATOM 770 O O . LEU A 1 98 ? 2.780 7.558 -4.802 1.00 98.50 98 LEU A O 1
ATOM 774 N N . ASP A 1 99 ? 2.569 6.180 -3.030 1.00 97.69 99 ASP A N 1
ATOM 775 C CA . ASP A 1 99 ? 1.200 5.759 -3.272 1.00 97.69 99 ASP A CA 1
ATOM 776 C C . ASP A 1 99 ? 0.269 6.559 -2.353 1.00 97.69 99 ASP A C 1
ATOM 778 O O . ASP A 1 99 ? 0.481 6.603 -1.143 1.00 97.69 99 ASP A O 1
ATOM 782 N N . VAL A 1 100 ? -0.779 7.173 -2.901 1.00 98.38 100 VAL A N 1
ATOM 783 C CA . VAL A 1 100 ? -1.806 7.889 -2.128 1.00 98.38 100 VAL A CA 1
ATOM 784 C C . VAL A 1 100 ? -3.179 7.415 -2.572 1.00 98.38 100 VAL A C 1
ATOM 786 O O . VAL A 1 100 ? -3.459 7.378 -3.772 1.00 98.38 100 VAL A O 1
ATOM 789 N N . GLY A 1 101 ? -4.047 7.086 -1.619 1.00 97.81 101 GLY A N 1
ATOM 790 C CA . GLY A 1 101 ? -5.374 6.563 -1.923 1.00 97.81 101 GLY A CA 1
ATOM 791 C C . GLY A 1 101 ? -6.441 6.942 -0.909 1.00 97.81 101 GLY A C 1
ATOM 792 O O . GLY A 1 101 ? -6.158 7.355 0.220 1.00 97.81 101 GLY A O 1
ATOM 793 N N . GLY A 1 102 ? -7.686 6.810 -1.355 1.00 97.38 102 GLY A N 1
ATOM 794 C CA . GLY A 1 102 ? -8.893 7.018 -0.571 1.00 97.38 102 GLY A CA 1
ATOM 795 C C . GLY A 1 102 ? -9.871 5.870 -0.790 1.00 97.38 102 GLY A C 1
ATOM 796 O O . GLY A 1 102 ? -10.023 5.366 -1.905 1.00 97.38 102 GLY A O 1
ATOM 797 N N . SER A 1 103 ? -10.546 5.457 0.274 1.00 95.81 103 SER A N 1
ATOM 798 C CA . SER A 1 103 ? -11.433 4.301 0.276 1.00 95.81 103 SER A CA 1
ATOM 799 C C . SER A 1 103 ? -12.699 4.543 1.088 1.00 95.81 103 SER A C 1
ATOM 801 O O . SER A 1 103 ? -12.775 5.428 1.941 1.00 95.81 103 SER A O 1
ATOM 803 N N . TYR A 1 104 ? -13.715 3.743 0.799 1.00 93.44 104 TYR A N 1
ATOM 804 C CA . TYR A 1 104 ? -14.858 3.543 1.671 1.00 93.44 104 TYR A CA 1
ATOM 805 C C . TYR A 1 104 ? -14.616 2.297 2.525 1.00 93.44 104 TYR A C 1
ATOM 807 O O . TYR A 1 104 ? -14.106 1.293 2.023 1.00 93.44 104 TYR A O 1
ATOM 815 N N . VAL A 1 105 ? -14.981 2.356 3.802 1.00 92.50 105 VAL A N 1
ATOM 816 C CA . VAL A 1 105 ? -14.681 1.342 4.815 1.00 92.50 105 VAL A CA 1
ATOM 817 C C . VAL A 1 105 ? -15.978 0.794 5.407 1.00 92.50 105 VAL A C 1
ATOM 819 O O . VAL A 1 105 ? -16.778 1.534 5.978 1.00 92.50 105 VAL A O 1
ATOM 822 N N . PHE A 1 106 ? -16.144 -0.521 5.324 1.00 88.38 106 PHE A N 1
ATOM 823 C CA . PHE A 1 106 ? -17.197 -1.314 5.951 1.00 88.38 106 PHE A CA 1
ATOM 824 C C . PHE A 1 106 ? -16.663 -1.882 7.264 1.00 88.38 106 PHE A C 1
ATOM 826 O O . PHE A 1 106 ? -15.751 -2.711 7.267 1.00 88.38 106 PHE A O 1
ATOM 833 N N . ARG A 1 107 ? -17.195 -1.414 8.392 1.00 78.25 107 ARG A N 1
ATOM 834 C CA . ARG A 1 107 ? -16.600 -1.653 9.715 1.00 78.25 107 ARG A CA 1
ATOM 835 C C . ARG A 1 107 ? -17.368 -2.702 10.505 1.00 78.25 107 ARG A C 1
ATOM 837 O O . ARG A 1 107 ? -18.422 -2.398 11.058 1.00 78.25 107 ARG A O 1
ATOM 844 N N . TRP A 1 108 ? -16.864 -3.932 10.503 1.00 77.19 108 TRP A N 1
ATOM 845 C CA . TRP A 1 108 ? -17.358 -5.066 11.295 1.00 77.19 108 TRP A CA 1
ATOM 846 C C . TRP A 1 108 ? -16.212 -5.550 12.217 1.00 77.19 108 TRP A C 1
ATOM 848 O O . TRP A 1 108 ? -15.250 -4.812 12.424 1.00 77.19 108 TRP A O 1
ATOM 858 N N . ASP A 1 109 ? -16.252 -6.783 12.739 1.00 84.06 109 ASP A N 1
ATOM 859 C CA . ASP A 1 109 ? -15.114 -7.382 13.474 1.00 84.06 109 ASP A CA 1
ATOM 860 C C . ASP A 1 109 ? -13.818 -7.412 12.636 1.00 84.06 109 ASP A C 1
ATOM 862 O O . ASP A 1 109 ? -12.702 -7.329 13.150 1.00 84.06 109 ASP A O 1
ATOM 866 N N . VAL A 1 110 ? -13.984 -7.501 11.316 1.00 88.75 110 VAL A N 1
ATOM 867 C CA . VAL A 1 110 ? -12.960 -7.250 10.303 1.00 88.75 110 VAL A CA 1
ATOM 868 C C . VAL A 1 110 ? -13.409 -6.024 9.518 1.00 88.75 110 VAL A C 1
ATOM 870 O O . VAL A 1 110 ? -14.544 -5.964 9.045 1.00 88.75 110 VAL A O 1
ATOM 873 N N . SER A 1 111 ? -12.530 -5.035 9.376 1.00 91.50 111 SER A N 1
ATOM 874 C CA . SER A 1 111 ? -12.824 -3.841 8.583 1.00 91.50 111 SER A CA 1
ATOM 875 C C . SER A 1 111 ? -12.456 -4.087 7.128 1.00 91.50 111 SER A C 1
ATOM 877 O O . SER A 1 111 ? -11.283 -4.276 6.820 1.00 91.50 111 SER A O 1
ATOM 879 N N . PHE A 1 112 ? -13.434 -4.068 6.229 1.00 94.06 112 PHE A N 1
ATOM 880 C CA . PHE A 1 112 ? -13.204 -4.164 4.787 1.00 94.06 112 PHE A CA 1
ATOM 881 C C . PHE A 1 112 ? -13.141 -2.770 4.180 1.00 94.06 112 PHE A C 1
ATOM 883 O O . PHE A 1 112 ? -13.867 -1.879 4.609 1.00 94.06 112 PHE A O 1
ATOM 890 N N . PHE A 1 113 ? -12.319 -2.567 3.160 1.00 94.44 113 PHE A N 1
ATOM 891 C CA . PHE A 1 113 ? -12.268 -1.301 2.440 1.00 94.44 113 PHE A CA 1
ATOM 892 C C . PHE A 1 113 ? -12.191 -1.518 0.936 1.00 94.44 113 PHE A C 1
ATOM 894 O O . PHE A 1 113 ? -11.633 -2.509 0.467 1.00 94.44 113 PHE A O 1
ATOM 901 N N . VAL A 1 114 ? -12.759 -0.578 0.186 1.00 96.38 114 VAL A N 1
ATOM 902 C CA . VAL A 1 114 ? -12.666 -0.518 -1.274 1.00 96.38 114 VAL A CA 1
ATOM 903 C C . VAL A 1 114 ? -12.426 0.927 -1.678 1.00 96.38 114 VAL A C 1
ATOM 905 O O . VAL A 1 114 ? -13.100 1.831 -1.185 1.00 96.38 114 VAL A O 1
ATOM 908 N N . GLY A 1 115 ? -11.456 1.161 -2.549 1.00 96.31 115 GLY A N 1
ATOM 909 C CA . GLY A 1 115 ? -10.994 2.502 -2.862 1.00 96.31 115 GLY A CA 1
ATOM 910 C C . GLY A 1 115 ? -10.288 2.618 -4.194 1.00 96.31 115 GLY A C 1
ATOM 911 O O . GLY A 1 115 ? -10.267 1.697 -5.012 1.00 96.31 115 GLY A O 1
ATOM 912 N N . ILE A 1 116 ? -9.718 3.797 -4.393 1.00 97.75 116 ILE A N 1
ATOM 913 C CA . ILE A 1 116 ? -8.872 4.128 -5.529 1.00 97.75 116 ILE A CA 1
ATOM 914 C C . ILE A 1 116 ? -7.656 4.910 -5.040 1.00 97.75 116 ILE A C 1
ATOM 916 O O . ILE A 1 116 ? -7.715 5.618 -4.032 1.00 97.75 116 ILE A O 1
ATOM 920 N N . GLY A 1 117 ? -6.569 4.835 -5.790 1.00 97.62 117 GLY A N 1
ATOM 921 C CA . GLY A 1 117 ? -5.378 5.613 -5.517 1.00 97.62 117 GLY A CA 1
ATOM 922 C C . GLY A 1 117 ? -4.546 5.875 -6.757 1.00 97.62 117 GLY A C 1
ATOM 923 O O . GLY A 1 117 ? -4.838 5.411 -7.862 1.00 97.62 117 GLY A O 1
ATOM 924 N N . VAL A 1 118 ? -3.504 6.662 -6.544 1.00 97.88 118 VAL A N 1
ATOM 925 C CA . VAL A 1 118 ? -2.477 6.996 -7.523 1.00 97.88 118 VAL A CA 1
ATOM 926 C C . VAL A 1 118 ? -1.111 6.662 -6.946 1.00 97.88 118 VAL A C 1
ATOM 928 O O . VAL A 1 118 ? -0.931 6.651 -5.728 1.00 97.88 118 VAL A O 1
ATOM 931 N N . ALA A 1 119 ? -0.158 6.374 -7.819 1.00 97.69 119 ALA A N 1
ATOM 932 C CA . ALA A 1 119 ? 1.226 6.130 -7.460 1.00 97.69 119 ALA A CA 1
ATOM 933 C C . ALA A 1 119 ? 2.143 6.896 -8.409 1.00 97.69 119 ALA A C 1
ATOM 935 O O . ALA A 1 119 ? 2.031 6.777 -9.633 1.00 97.69 119 ALA A O 1
ATOM 936 N N . LEU A 1 120 ? 3.036 7.692 -7.826 1.00 97.88 120 LEU A N 1
ATOM 937 C CA . LEU A 1 120 ? 4.036 8.479 -8.540 1.00 97.88 120 LEU A CA 1
ATOM 938 C C . LEU A 1 120 ? 5.422 8.059 -8.083 1.00 97.88 120 LEU A C 1
ATOM 940 O O . LEU A 1 120 ? 5.659 7.923 -6.885 1.00 97.88 120 LEU A O 1
ATOM 944 N N . GLY A 1 121 ? 6.349 7.875 -9.008 1.00 96.81 121 GLY A N 1
ATOM 945 C CA . GLY A 1 121 ? 7.657 7.359 -8.653 1.00 96.81 121 GLY A CA 1
ATOM 946 C C . GLY A 1 121 ? 8.672 7.416 -9.769 1.00 96.81 121 GLY A C 1
ATOM 947 O O . GLY A 1 121 ? 8.484 8.090 -10.781 1.00 96.81 121 GLY A O 1
ATOM 948 N N . TYR A 1 122 ? 9.757 6.690 -9.557 1.00 96.88 122 TYR A N 1
ATOM 949 C CA . TYR A 1 122 ? 10.868 6.626 -10.487 1.00 96.88 122 TYR A CA 1
ATOM 950 C C . TYR A 1 122 ? 11.473 5.224 -10.495 1.00 96.88 122 TYR A C 1
ATOM 952 O O . TYR A 1 122 ? 11.634 4.598 -9.442 1.00 96.88 122 TYR A O 1
ATOM 960 N N . ASN A 1 123 ? 11.782 4.746 -11.693 1.00 96.25 123 ASN A N 1
ATOM 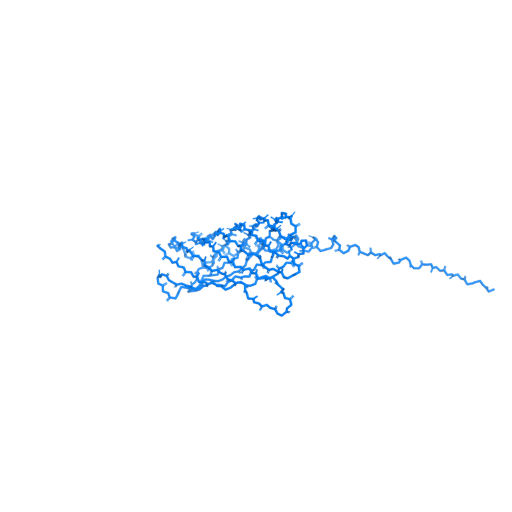961 C CA . ASN A 1 123 ? 12.515 3.524 -11.966 1.00 96.25 123 ASN A CA 1
ATOM 962 C C . ASN A 1 123 ? 13.946 3.905 -12.350 1.00 96.25 123 ASN A C 1
ATOM 964 O O . ASN A 1 123 ? 14.161 4.515 -13.396 1.00 96.25 123 ASN A O 1
ATOM 968 N N . TRP A 1 124 ? 14.917 3.561 -11.508 1.00 95.75 124 TRP A N 1
ATOM 969 C CA . TRP A 1 124 ? 16.310 3.958 -11.733 1.00 95.75 124 TRP A CA 1
ATOM 970 C C . TRP A 1 124 ? 17.078 3.007 -12.649 1.00 95.75 124 TRP A C 1
ATOM 972 O O . TRP A 1 124 ? 18.123 3.398 -13.158 1.00 95.75 124 TRP A O 1
ATOM 982 N N . ASP A 1 125 ? 16.583 1.789 -12.874 1.00 93.75 125 ASP A N 1
ATOM 983 C CA . ASP A 1 125 ? 17.224 0.853 -13.804 1.00 93.75 125 ASP A CA 1
ATOM 984 C C . ASP A 1 125 ? 16.886 1.211 -15.261 1.00 93.75 125 ASP A C 1
ATOM 986 O O . ASP A 1 125 ? 17.734 1.074 -16.143 1.00 93.75 125 ASP A O 1
ATOM 990 N N . ASN A 1 126 ? 15.676 1.729 -15.502 1.00 91.19 126 ASN A N 1
ATOM 991 C CA . ASN A 1 126 ? 15.202 2.140 -16.828 1.00 91.19 126 ASN A CA 1
ATOM 992 C C . ASN A 1 126 ? 15.247 3.657 -17.078 1.00 91.19 126 ASN A C 1
ATOM 994 O O . ASN A 1 126 ? 14.934 4.080 -18.187 1.00 91.19 126 ASN A O 1
ATOM 998 N N . ASP A 1 127 ? 15.621 4.459 -16.075 1.00 93.00 127 ASP A N 1
ATOM 999 C CA . ASP A 1 127 ? 15.596 5.932 -16.119 1.00 93.00 127 ASP A CA 1
ATOM 1000 C C . ASP A 1 127 ? 14.227 6.491 -16.560 1.00 93.00 127 ASP A C 1
ATOM 1002 O O . ASP A 1 127 ? 14.125 7.305 -17.477 1.00 93.00 127 ASP A O 1
ATOM 1006 N N . ASP A 1 128 ? 13.153 6.015 -15.920 1.00 92.81 128 ASP A N 1
ATOM 1007 C CA . ASP A 1 128 ? 11.776 6.352 -16.305 1.00 92.81 128 ASP A CA 1
ATOM 1008 C C . ASP A 1 128 ? 10.885 6.723 -15.110 1.00 92.81 128 ASP A C 1
ATOM 1010 O O . ASP A 1 128 ? 11.062 6.255 -13.979 1.00 92.81 128 ASP A O 1
ATOM 1014 N N . TYR A 1 129 ? 9.895 7.577 -15.365 1.00 94.00 129 TYR A N 1
ATOM 1015 C CA . TYR A 1 129 ? 8.921 8.016 -14.375 1.00 94.00 129 TYR A CA 1
ATOM 1016 C C . TYR A 1 129 ? 7.758 7.038 -14.276 1.00 94.00 129 TYR A C 1
ATOM 1018 O O . TYR A 1 129 ? 7.158 6.629 -15.264 1.00 94.00 129 TYR A O 1
ATOM 1026 N N . ILE A 1 130 ? 7.360 6.740 -13.046 1.00 95.19 130 ILE A N 1
ATOM 1027 C CA . ILE A 1 130 ? 6.179 5.928 -12.777 1.00 95.19 130 ILE A CA 1
ATOM 1028 C C . ILE A 1 130 ? 5.013 6.868 -12.491 1.00 95.19 130 ILE A C 1
ATOM 1030 O O . ILE A 1 130 ? 5.076 7.674 -11.563 1.00 95.19 130 ILE A O 1
ATOM 1034 N N . ALA A 1 131 ? 3.935 6.738 -13.260 1.00 95.31 131 ALA A N 1
ATOM 1035 C CA . ALA A 1 131 ? 2.663 7.395 -12.993 1.00 95.31 131 ALA A CA 1
ATOM 1036 C C . ALA A 1 131 ? 1.519 6.413 -13.255 1.00 95.31 131 ALA A C 1
ATOM 1038 O O . ALA A 1 131 ? 1.148 6.151 -14.398 1.00 95.31 131 ALA A O 1
ATOM 1039 N N . SER A 1 132 ? 0.958 5.870 -12.179 1.00 95.56 132 SER A N 1
ATOM 1040 C CA . SER A 1 132 ? -0.095 4.858 -12.245 1.00 95.56 132 SER A CA 1
ATOM 1041 C C . SER A 1 132 ? -1.282 5.222 -11.360 1.00 95.56 132 SER A C 1
ATOM 1043 O O . SER A 1 132 ? -1.186 6.032 -10.436 1.00 95.56 132 SER A O 1
ATOM 1045 N N . TYR A 1 133 ? -2.428 4.626 -11.663 1.00 95.94 133 TYR A N 1
ATOM 1046 C CA . TYR A 1 133 ? -3.625 4.677 -10.831 1.00 95.94 133 TYR A CA 1
ATOM 1047 C C . TYR A 1 133 ? -4.138 3.260 -10.614 1.00 95.94 133 TYR A C 1
ATOM 1049 O O . TYR A 1 133 ? -3.871 2.367 -11.419 1.00 95.94 133 TYR A O 1
ATOM 1057 N N . TYR A 1 134 ? -4.857 3.035 -9.524 1.00 96.38 134 TYR A N 1
ATOM 1058 C CA . TYR A 1 134 ? -5.329 1.704 -9.168 1.00 96.38 134 TYR A CA 1
ATOM 1059 C C . TYR A 1 134 ? -6.658 1.763 -8.416 1.00 96.38 134 TYR A C 1
ATOM 1061 O O . TYR A 1 134 ? -6.827 2.617 -7.547 1.00 96.38 134 TYR A O 1
ATOM 1069 N N . PRO A 1 135 ? -7.608 0.854 -8.693 1.00 97.12 135 PRO A N 1
ATOM 1070 C CA . PRO A 1 135 ? -8.566 0.426 -7.694 1.00 97.12 135 PRO A CA 1
ATOM 1071 C C . PRO A 1 135 ? -7.875 -0.466 -6.661 1.00 97.12 135 PRO A C 1
ATOM 1073 O O . PRO A 1 135 ? -6.925 -1.199 -6.966 1.00 97.12 135 PRO A O 1
ATOM 1076 N N . GLU A 1 136 ? -8.396 -0.433 -5.444 1.00 96.94 136 GLU A N 1
ATOM 1077 C CA . GLU A 1 136 ? -7.971 -1.301 -4.357 1.00 96.94 136 GLU A CA 1
ATOM 1078 C C . GLU A 1 136 ? -9.159 -1.860 -3.582 1.00 96.94 136 GLU A C 1
ATOM 1080 O O . GLU A 1 136 ? -10.205 -1.224 -3.452 1.00 96.94 136 GLU A O 1
ATOM 1085 N N . ALA A 1 137 ? -8.976 -3.055 -3.039 1.00 96.81 137 ALA A N 1
ATOM 1086 C CA . ALA A 1 137 ? -9.860 -3.630 -2.040 1.00 96.81 137 ALA A CA 1
ATOM 1087 C C . ALA A 1 13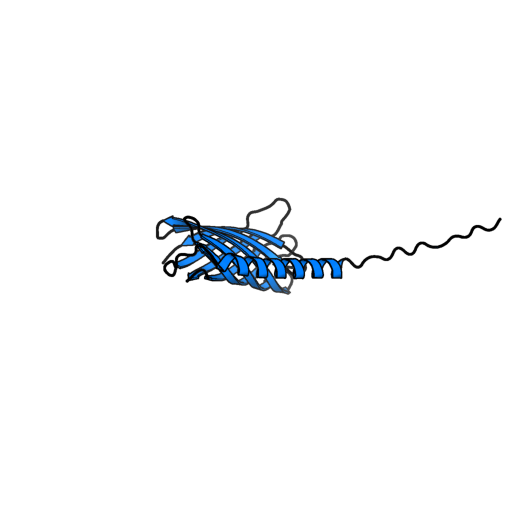7 ? -9.021 -4.348 -0.987 1.00 96.81 137 ALA A C 1
ATOM 1089 O O . ALA A 1 137 ? -7.983 -4.926 -1.306 1.00 96.81 137 ALA A O 1
ATOM 1090 N N . GLY A 1 138 ? -9.458 -4.346 0.263 1.00 96.12 138 GLY A N 1
ATOM 1091 C CA . GLY A 1 138 ? -8.706 -4.994 1.323 1.00 96.12 138 GLY A CA 1
ATOM 1092 C C . GLY A 1 138 ? -9.491 -5.190 2.601 1.00 96.12 138 GLY A C 1
ATOM 1093 O O . GLY A 1 138 ? -10.672 -4.854 2.702 1.00 96.12 138 GLY A O 1
ATOM 1094 N N . ALA A 1 139 ? -8.810 -5.776 3.574 1.00 95.94 139 ALA A N 1
ATOM 1095 C CA . ALA A 1 139 ? -9.342 -6.059 4.888 1.00 95.94 139 ALA A CA 1
ATOM 1096 C C . ALA A 1 139 ? -8.281 -5.812 5.961 1.00 95.94 139 ALA A C 1
ATOM 1098 O O . ALA A 1 139 ? -7.097 -6.093 5.766 1.00 95.94 139 ALA A O 1
ATOM 1099 N N . VAL A 1 140 ? -8.734 -5.322 7.108 1.00 95.44 140 VAL A N 1
ATOM 1100 C CA . VAL A 1 140 ? -7.947 -5.064 8.309 1.00 95.44 140 VAL A CA 1
ATOM 1101 C C . VAL A 1 140 ? -8.537 -5.862 9.461 1.00 95.44 140 VAL A C 1
ATOM 1103 O O . VAL A 1 140 ? -9.732 -5.769 9.747 1.00 95.44 140 VAL A O 1
ATOM 1106 N N . TYR A 1 141 ? -7.680 -6.619 10.140 1.00 94.50 141 TYR A N 1
ATOM 1107 C CA . TYR A 1 141 ? -8.028 -7.376 11.334 1.00 94.50 141 TYR A CA 1
ATOM 1108 C C . TYR A 1 141 ? -7.140 -6.960 12.505 1.00 94.50 141 TYR A C 1
ATOM 1110 O O . TYR A 1 141 ? -5.917 -7.102 12.460 1.00 94.50 141 TYR A O 1
ATOM 1118 N N . GLU A 1 142 ? -7.749 -6.451 13.571 1.00 93.00 142 GLU A N 1
ATOM 1119 C CA . GLU A 1 142 ? -7.039 -6.071 14.789 1.00 93.00 142 GLU A CA 1
ATOM 1120 C C . GLU A 1 142 ? -6.882 -7.285 15.702 1.00 93.00 142 GLU A C 1
ATOM 1122 O O . GLU A 1 142 ? -7.837 -7.770 16.301 1.00 93.00 142 GLU A O 1
ATOM 1127 N N . VAL A 1 143 ? -5.651 -7.777 15.833 1.00 92.94 143 VAL A N 1
ATOM 1128 C CA . VAL A 1 143 ? -5.335 -8.900 16.727 1.00 92.94 143 VAL A CA 1
ATOM 1129 C C . VAL A 1 143 ? -5.299 -8.420 18.180 1.00 92.94 143 VAL A C 1
ATOM 1131 O O . VAL A 1 143 ? -5.706 -9.124 19.100 1.00 92.94 143 VAL A O 1
ATOM 1134 N N . THR A 1 144 ? -4.789 -7.207 18.401 1.00 92.06 144 THR A N 1
ATOM 1135 C CA . THR A 1 144 ? -4.756 -6.527 19.700 1.00 92.06 144 THR A CA 1
ATOM 1136 C C . THR A 1 144 ? -5.007 -5.032 19.509 1.00 92.06 144 THR A C 1
ATOM 1138 O O . THR A 1 144 ? -4.975 -4.527 18.392 1.00 92.06 144 THR A O 1
ATOM 1141 N N . LYS A 1 145 ? -5.121 -4.277 20.610 1.00 88.81 145 LYS A N 1
ATOM 1142 C CA . LYS A 1 145 ? -5.243 -2.806 20.575 1.00 88.81 145 LYS A CA 1
ATOM 1143 C C . LYS A 1 145 ? -4.060 -2.065 19.923 1.00 88.81 145 LYS A C 1
ATOM 1145 O O . LYS A 1 145 ? -4.148 -0.857 19.748 1.00 88.81 145 LYS A O 1
ATOM 1150 N N . ARG A 1 146 ? -2.931 -2.737 19.667 1.00 92.75 146 ARG A N 1
ATOM 1151 C CA . ARG A 1 146 ? -1.705 -2.127 19.114 1.00 92.75 146 ARG A CA 1
ATOM 1152 C C . ARG A 1 146 ? -1.181 -2.813 17.861 1.00 92.75 146 ARG A C 1
ATOM 1154 O O . ARG A 1 146 ? -0.239 -2.311 17.259 1.00 92.75 146 ARG A O 1
ATOM 1161 N N . PHE A 1 147 ? -1.729 -3.972 17.519 1.00 95.50 147 PHE A N 1
ATOM 1162 C CA . PHE A 1 147 ? -1.196 -4.837 16.479 1.00 95.50 147 PHE A CA 1
ATOM 1163 C C . PHE A 1 147 ? -2.338 -5.440 15.676 1.00 95.50 147 PHE A C 1
ATOM 1165 O O . PHE A 1 147 ? -3.289 -5.975 16.251 1.00 95.50 147 PHE A O 1
ATOM 1172 N N . GLY A 1 148 ? -2.212 -5.394 14.358 1.00 95.75 148 GLY A N 1
ATOM 1173 C CA . GLY A 1 148 ? -3.174 -5.965 13.433 1.00 95.75 148 GLY A CA 1
ATOM 1174 C C . GLY A 1 148 ? -2.512 -6.530 12.188 1.00 95.75 148 GLY A C 1
ATOM 1175 O O . GLY A 1 148 ? -1.302 -6.423 11.986 1.00 95.75 148 GLY A O 1
ATOM 1176 N N . LEU A 1 149 ? -3.340 -7.131 11.350 1.00 97.56 149 LEU A N 1
ATOM 1177 C CA . LEU A 1 149 ? -2.982 -7.666 10.050 1.00 97.56 149 LEU A CA 1
ATOM 1178 C C . LEU A 1 149 ? -3.795 -6.947 8.979 1.00 97.56 149 LEU A C 1
ATOM 1180 O O . LEU A 1 149 ? -4.941 -6.558 9.210 1.00 97.56 149 LEU A O 1
ATOM 1184 N N . THR A 1 150 ? -3.205 -6.802 7.801 1.00 97.25 150 THR A N 1
ATOM 1185 C CA . THR A 1 150 ? -3.886 -6.272 6.622 1.00 97.25 150 THR A CA 1
ATOM 1186 C C . THR A 1 150 ? -3.630 -7.157 5.415 1.00 97.25 150 THR A C 1
ATOM 1188 O O . THR A 1 150 ? -2.541 -7.711 5.251 1.00 97.25 150 THR A O 1
ATOM 1191 N N . VAL A 1 151 ? -4.646 -7.287 4.573 1.00 97.38 151 VAL A N 1
ATOM 1192 C CA . VAL A 1 151 ? -4.533 -7.836 3.225 1.00 97.38 151 VAL A CA 1
ATOM 1193 C C . VAL A 1 151 ? -5.157 -6.843 2.262 1.00 97.38 151 VAL A C 1
ATOM 1195 O O . VAL A 1 151 ? -6.241 -6.325 2.521 1.00 97.38 151 VAL A O 1
ATOM 1198 N N . SER A 1 152 ? -4.486 -6.561 1.152 1.00 96.62 152 SER A N 1
ATOM 1199 C CA . SER A 1 152 ? -5.027 -5.690 0.110 1.00 96.62 152 SER A CA 1
ATOM 1200 C C . SER A 1 152 ? -4.697 -6.220 -1.276 1.00 96.62 152 SER A C 1
ATOM 1202 O O . SER A 1 152 ? -3.631 -6.777 -1.506 1.00 96.62 152 SER A O 1
ATOM 1204 N N . GLY A 1 153 ? -5.633 -6.073 -2.203 1.00 95.75 153 GLY A N 1
ATOM 1205 C CA . GLY A 1 153 ? -5.443 -6.294 -3.627 1.00 95.75 153 GLY A CA 1
ATOM 1206 C C . GLY A 1 153 ? -5.478 -4.956 -4.350 1.00 95.75 153 GLY A C 1
ATOM 1207 O O . GLY A 1 153 ? -6.420 -4.185 -4.165 1.00 95.75 153 GLY A O 1
ATOM 1208 N N . LYS A 1 154 ? -4.470 -4.688 -5.178 1.00 95.19 154 LYS A N 1
ATOM 1209 C CA . LYS A 1 154 ? -4.372 -3.504 -6.037 1.00 95.19 154 LYS A CA 1
ATOM 1210 C C . LYS A 1 154 ? -4.234 -3.942 -7.484 1.00 95.19 154 LYS A C 1
ATOM 1212 O O . LYS A 1 154 ? -3.486 -4.873 -7.775 1.00 95.19 154 LYS A O 1
ATOM 1217 N N . ARG A 1 155 ? -4.917 -3.252 -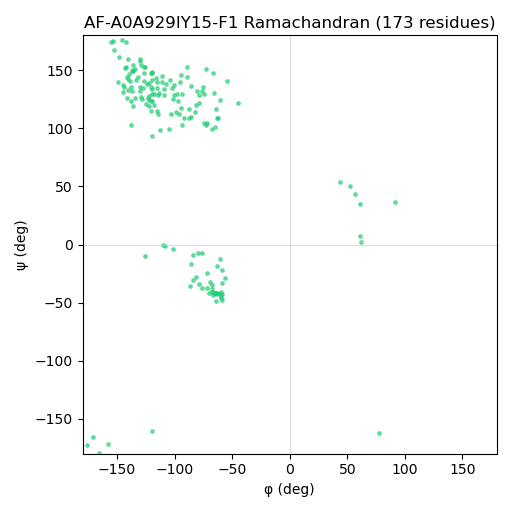8.394 1.00 94.50 155 ARG A N 1
ATOM 1218 C CA . ARG A 1 155 ? -4.688 -3.403 -9.835 1.00 94.50 155 ARG A CA 1
ATOM 1219 C C . ARG A 1 155 ? -4.090 -2.119 -10.382 1.00 94.50 155 ARG A C 1
ATOM 1221 O O . ARG A 1 155 ? -4.819 -1.167 -10.624 1.00 94.50 155 ARG A O 1
ATOM 1228 N N . TYR A 1 156 ? -2.779 -2.072 -10.560 1.00 93.31 156 TYR A N 1
ATOM 1229 C CA . TYR A 1 156 ? -2.129 -0.902 -11.132 1.00 93.31 156 TYR A CA 1
ATOM 1230 C C . TYR A 1 156 ? -2.383 -0.840 -12.632 1.00 93.31 156 TYR A C 1
ATOM 1232 O O . TYR A 1 156 ? -2.175 -1.815 -13.347 1.00 93.31 156 TYR A O 1
ATOM 1240 N N . PHE A 1 157 ? -2.827 0.316 -13.107 1.00 92.31 157 PHE A N 1
ATOM 1241 C CA . PHE A 1 157 ? -2.904 0.648 -14.522 1.00 92.31 157 PHE A CA 1
ATOM 1242 C C . PHE A 1 157 ? -1.736 1.565 -14.881 1.00 92.31 157 PHE A C 1
ATOM 1244 O O . PHE A 1 157 ? -1.471 2.530 -14.163 1.00 92.31 157 PHE A O 1
ATOM 1251 N N . ASN A 1 158 ? -1.074 1.277 -16.005 1.00 87.56 158 ASN A N 1
ATOM 1252 C CA . ASN A 1 158 ? 0.140 1.959 -16.472 1.00 87.56 158 ASN A CA 1
ATOM 1253 C C . ASN A 1 158 ? 1.335 1.836 -15.512 1.00 87.56 158 ASN A C 1
ATOM 1255 O O . ASN A 1 158 ? 2.132 2.763 -15.383 1.00 87.56 158 ASN A O 1
ATOM 1259 N N . LEU A 1 159 ? 1.477 0.695 -14.836 1.00 85.81 159 LEU A N 1
ATOM 1260 C CA . LEU A 1 159 ? 2.728 0.367 -14.163 1.00 85.81 159 LEU A CA 1
ATOM 1261 C C . LEU A 1 159 ? 3.622 -0.338 -15.189 1.00 85.81 159 LEU A C 1
ATOM 1263 O O . LEU A 1 159 ? 3.308 -1.443 -15.616 1.00 85.81 159 LEU A O 1
ATOM 1267 N N . TYR A 1 160 ? 4.682 0.333 -15.647 1.00 85.69 160 TYR A N 1
ATOM 1268 C CA . TYR A 1 160 ? 5.546 -0.158 -16.735 1.00 85.69 160 TYR A CA 1
ATOM 1269 C C . TYR A 1 160 ? 4.781 -0.459 -18.042 1.00 85.69 160 TYR A C 1
ATOM 1271 O O . TYR A 1 160 ? 4.963 -1.507 -18.656 1.00 85.69 160 TYR A O 1
ATOM 1279 N N . ASP A 1 161 ? 3.865 0.432 -18.443 1.00 82.75 161 ASP A N 1
ATOM 1280 C CA . ASP A 1 161 ? 3.024 0.311 -19.651 1.00 82.75 161 ASP A CA 1
ATOM 1281 C C . ASP A 1 161 ? 2.077 -0.906 -19.714 1.00 82.75 161 ASP A C 1
ATOM 1283 O O . ASP A 1 161 ? 1.393 -1.116 -20.722 1.00 82.75 161 ASP A O 1
ATOM 1287 N N . LYS A 1 162 ? 1.955 -1.683 -18.629 1.00 82.62 162 LYS A N 1
ATOM 1288 C CA . LYS A 1 162 ? 1.024 -2.814 -18.519 1.00 82.62 162 LYS A CA 1
ATOM 1289 C C . LYS A 1 162 ? 0.188 -2.763 -17.229 1.00 82.62 162 LYS A C 1
ATOM 1291 O O . LYS A 1 162 ? 0.536 -2.058 -16.281 1.00 82.62 162 LYS A O 1
ATOM 1296 N N . PRO A 1 163 ? -0.982 -3.429 -17.193 1.00 87.75 163 PRO A N 1
ATOM 1297 C CA . PRO A 1 163 ? -1.723 -3.609 -15.951 1.00 87.75 163 PRO A CA 1
ATOM 1298 C C . PRO A 1 163 ? -1.077 -4.682 -15.069 1.00 87.75 163 PRO A C 1
ATOM 1300 O O . PRO A 1 163 ? -0.816 -5.775 -15.565 1.00 87.75 163 PRO A O 1
ATOM 1303 N N . GLU A 1 164 ? -0.940 -4.415 -13.770 1.00 90.38 164 GLU A N 1
ATOM 1304 C CA . GLU A 1 164 ? -0.368 -5.352 -12.788 1.00 90.38 164 GLU A CA 1
ATOM 1305 C C . GLU A 1 164 ? -1.327 -5.614 -11.627 1.00 90.38 164 GLU A C 1
ATOM 1307 O O . GLU A 1 164 ? -1.973 -4.689 -11.131 1.00 90.38 164 GLU A O 1
ATOM 1312 N N . ASN A 1 165 ? -1.444 -6.870 -11.184 1.00 91.94 165 ASN A N 1
ATOM 1313 C CA . ASN A 1 165 ? -2.351 -7.258 -10.097 1.00 91.94 165 ASN A CA 1
ATOM 1314 C C . ASN A 1 165 ? -1.553 -7.731 -8.892 1.00 91.94 165 ASN A C 1
ATOM 1316 O O . ASN A 1 165 ? -0.985 -8.812 -8.900 1.00 91.94 165 ASN A O 1
ATOM 1320 N N . ILE A 1 166 ? -1.596 -6.958 -7.817 1.00 92.50 166 ILE A N 1
ATOM 1321 C CA . ILE A 1 166 ? -0.735 -7.175 -6.664 1.00 92.50 166 ILE A CA 1
ATOM 1322 C C . ILE A 1 166 ? -1.602 -7.447 -5.450 1.00 92.50 166 ILE A C 1
ATOM 1324 O O . ILE A 1 166 ? -2.432 -6.621 -5.073 1.00 92.50 166 ILE A O 1
ATOM 1328 N N . VAL A 1 167 ? -1.375 -8.586 -4.802 1.00 94.69 167 VAL A N 1
ATOM 1329 C CA . VAL A 1 167 ? -1.931 -8.868 -3.477 1.00 94.69 167 VAL A CA 1
ATOM 1330 C C . VAL A 1 167 ? -0.838 -8.647 -2.448 1.00 94.69 167 VAL A C 1
ATOM 1332 O O . VAL A 1 167 ? 0.230 -9.242 -2.549 1.00 94.69 167 VAL A O 1
ATOM 1335 N N . LYS A 1 168 ? -1.096 -7.802 -1.455 1.00 96.44 168 LYS A N 1
ATOM 1336 C CA . LYS A 1 168 ? -0.190 -7.490 -0.354 1.00 96.44 168 LYS A CA 1
ATOM 1337 C C . LYS A 1 168 ? -0.722 -8.057 0.954 1.00 96.44 168 LYS A C 1
ATOM 1339 O O . LYS A 1 168 ? -1.913 -7.962 1.240 1.00 96.44 168 LYS A O 1
ATOM 1344 N N . LEU A 1 169 ? 0.184 -8.589 1.766 1.00 97.44 169 LEU A N 1
ATOM 1345 C CA . LEU A 1 169 ? -0.041 -8.870 3.181 1.00 97.44 169 LEU A CA 1
ATOM 1346 C C . LEU 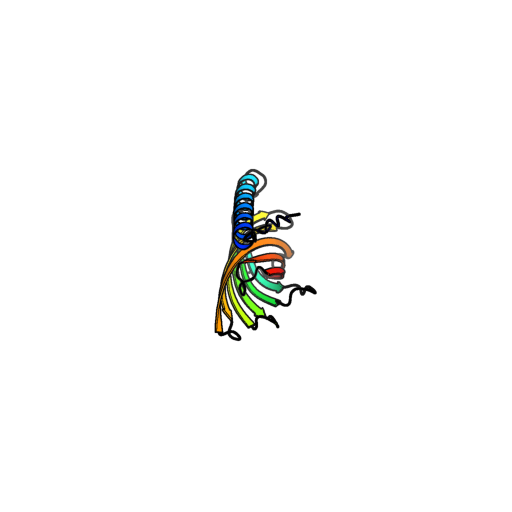A 1 169 ? 0.795 -7.913 4.015 1.00 97.44 169 LEU A C 1
ATOM 1348 O O . LEU A 1 169 ? 1.916 -7.571 3.639 1.00 97.44 169 LEU A O 1
ATOM 1352 N N . GLY A 1 170 ? 0.277 -7.502 5.163 1.00 96.94 170 GLY A N 1
ATOM 1353 C CA . GLY A 1 170 ? 0.997 -6.586 6.023 1.00 96.94 170 GLY A CA 1
ATOM 1354 C C . GLY A 1 170 ? 0.661 -6.680 7.493 1.00 96.94 170 GLY A C 1
ATOM 1355 O O . GLY A 1 170 ? -0.320 -7.294 7.913 1.00 96.94 170 GLY A O 1
ATOM 1356 N N . LEU A 1 171 ? 1.518 -6.019 8.257 1.00 97.94 171 LEU A N 1
ATOM 1357 C CA . LEU A 1 171 ? 1.391 -5.806 9.686 1.00 97.94 171 LEU A CA 1
ATOM 1358 C C . LEU A 1 171 ? 0.953 -4.367 9.930 1.00 97.94 171 LEU A C 1
ATOM 1360 O O . LEU A 1 171 ? 1.426 -3.447 9.260 1.00 97.94 171 LEU A O 1
ATOM 1364 N N . LEU A 1 172 ? 0.074 -4.188 10.908 1.00 97.12 172 LEU A N 1
ATOM 1365 C CA . LEU A 1 172 ? -0.430 -2.895 11.345 1.00 97.12 172 LEU A CA 1
ATOM 1366 C C . LEU A 1 172 ? 0.005 -2.623 12.777 1.00 97.12 172 LEU A C 1
ATOM 1368 O O . LEU A 1 172 ? -0.062 -3.510 13.630 1.00 97.12 172 LEU A O 1
ATOM 1372 N N . PHE A 1 173 ? 0.372 -1.376 13.043 1.00 96.62 173 PHE A N 1
ATOM 1373 C CA . PHE A 1 173 ? 0.740 -0.890 14.362 1.00 96.62 173 PHE A CA 1
ATOM 1374 C C . PHE A 1 173 ? -0.046 0.375 14.684 1.00 96.62 173 PHE A C 1
ATOM 1376 O O . PHE A 1 173 ? -0.034 1.336 13.915 1.00 96.62 173 PHE A O 1
ATOM 1383 N N . THR A 1 174 ? -0.716 0.378 15.829 1.00 89.62 174 THR A N 1
ATOM 1384 C CA . THR A 1 174 ? -1.472 1.535 16.327 1.00 89.62 174 THR A CA 1
ATOM 1385 C C . THR A 1 174 ? -0.642 2.261 17.380 1.00 89.62 174 THR A C 1
ATOM 1387 O O . THR A 1 174 ? -0.024 1.610 18.231 1.00 89.62 174 THR A O 1
ATOM 1390 N N . TYR A 1 175 ? -0.633 3.593 17.325 1.00 73.25 175 TYR A N 1
ATOM 1391 C CA . TYR A 1 175 ? 0.078 4.472 18.258 1.00 73.25 175 TYR A CA 1
ATOM 1392 C C . TYR A 1 175 ? -0.881 5.386 19.022 1.00 73.25 175 TYR A C 1
ATOM 1394 O O . TYR A 1 175 ? -1.944 5.741 18.462 1.00 73.25 175 TYR A O 1
#

Foldseek 3Di:
DDDDDDDDDDDPDDVPVVVVVVVVVVVVVVVVVVVVVPPDADDFDPKFKKWKWKWWDDDPPDQKIKTWTWMWIDGRQKIKIWIWIWIDGPVQATKIKIKIWMWGWRDDQKIKIKIKIWIWIAHPVVRDIDTWIWIKIKIWHDPDPFKIKIWMWIWIDRGVNHTDITIMIIMIGTD

Mean predicted aligned error: 11.38 Å

pLDDT: mean 82.94, std 18.74, range [35.81, 98.56]

Radius of gyration: 20.84 Å; Cα contacts (8 Å, |Δi|>4): 377; chains: 1; bounding box: 45×29×88 Å